Protein AF-A0A3D2SB45-F1 (afdb_monomer_lite)

Secondary structure (DSSP, 8-state):
------EEEEESSS--EE-----------------------EEEEEETTEEEEEEE--HHHHHHH--SSS-EEETT-HHHHHHHHHHHHTT---S-EEEEES-HHHHHHHHHTTEEEEEEEE---B-TT-PBP-EEETTEEE-SEEEPPTT--HHHHHHHHHHHHH---

Sequence (169 aa):
MGECHPDAHVKGASGRNWIAPICISFAENSLATFSSNSMSQMYKIFMNEIPVIIREGNPKDAAERGDKHHPVYFFNEQKAIQNAFERVELGVYLRSLTIIGEDAKEIRKGLFRDYTIIEAAGGVVVNQEKQILMIYRHSMWDLPKGKLDAGEQPKAAAVREVEEETGIG

Foldseek 3Di:
DDDFWAWFWQADPDDDGFGWAGFPQDPPPDDDDDDPDDPWGWTWTDGLNATEIFTEDDQVCQVVPADPQEHEEELVPVVVVVVVNVCVVVVNHHNYYYYYYHHSVVSVCVVCVRIDIWIKAADFDADPVRDTDWDADPNDTHGQMDTADDPHDRVNRHVVSCCVRPVDD

pLDDT: mean 74.62, std 22.34, range [25.09, 96.38]

Structure (mmCIF, N/CA/C/O backbone):
data_AF-A0A3D2SB45-F1
#
_entry.id   AF-A0A3D2SB45-F1
#
loop_
_atom_site.group_PDB
_atom_site.id
_atom_site.type_symbol
_atom_site.label_atom_id
_atom_site.label_alt_id
_atom_site.label_comp_id
_atom_site.label_asym_id
_atom_site.label_entity_id
_atom_site.label_seq_id
_atom_site.pdbx_PDB_ins_code
_atom_site.Cartn_x
_atom_site.Cartn_y
_atom_site.Cartn_z
_atom_site.occupancy
_atom_site.B_iso_or_equiv
_atom_site.auth_seq_id
_atom_site.auth_comp_id
_atom_site.auth_asym_id
_atom_site.auth_atom_id
_atom_site.pdbx_PDB_model_num
ATOM 1 N N . MET A 1 1 ? -10.420 17.221 7.467 1.00 26.42 1 MET A N 1
ATOM 2 C CA . MET A 1 1 ? -10.692 15.782 7.640 1.00 26.42 1 MET A CA 1
ATOM 3 C C . MET A 1 1 ? -10.569 15.173 6.261 1.00 26.42 1 MET A C 1
ATOM 5 O O . MET A 1 1 ? -11.395 15.485 5.420 1.00 26.42 1 MET A O 1
ATOM 9 N N . GLY A 1 2 ? -9.465 14.484 5.983 1.00 30.06 2 GLY A N 1
ATOM 10 C CA . GLY A 1 2 ? -9.328 13.711 4.752 1.00 30.06 2 GLY A CA 1
ATOM 11 C C . GLY A 1 2 ? -9.816 12.304 5.049 1.00 30.06 2 GLY A C 1
ATOM 12 O O . GLY A 1 2 ? -9.323 11.693 5.996 1.00 30.06 2 GLY A O 1
ATOM 13 N N . GLU A 1 3 ? -10.813 11.832 4.311 1.00 27.72 3 GLU A N 1
ATOM 14 C CA . GLU A 1 3 ? -11.165 10.416 4.297 1.00 27.72 3 GLU A CA 1
ATOM 15 C C . GLU A 1 3 ? -9.978 9.673 3.675 1.00 27.72 3 GLU A C 1
ATOM 17 O O . GLU A 1 3 ? -9.617 9.896 2.521 1.00 27.72 3 GLU A O 1
ATOM 22 N N . CYS A 1 4 ? -9.274 8.892 4.492 1.00 35.38 4 CYS A N 1
ATOM 23 C CA . CYS A 1 4 ? -8.173 8.053 4.043 1.00 35.38 4 CYS A CA 1
ATOM 24 C C . CYS A 1 4 ? -8.747 6.658 3.803 1.00 35.38 4 CYS A C 1
ATOM 26 O O . CYS A 1 4 ? -9.142 5.991 4.759 1.00 35.38 4 CYS A O 1
ATOM 28 N N . HIS A 1 5 ? -8.820 6.242 2.540 1.00 33.84 5 HIS A N 1
ATOM 29 C CA . HIS A 1 5 ? -9.210 4.889 2.152 1.00 33.84 5 HIS A CA 1
ATOM 30 C C . HIS A 1 5 ? -7.939 4.060 1.932 1.00 33.84 5 HIS A C 1
ATOM 32 O O . HIS A 1 5 ? -7.195 4.326 0.984 1.00 33.84 5 HIS A O 1
ATOM 38 N N . PRO A 1 6 ? -7.613 3.099 2.813 1.00 42.81 6 PRO A N 1
ATOM 39 C CA . PRO A 1 6 ? -6.546 2.154 2.535 1.00 42.81 6 PRO A CA 1
ATOM 40 C C . PRO A 1 6 ? -7.003 1.145 1.467 1.00 42.81 6 PRO A C 1
ATOM 42 O O . PRO A 1 6 ? -7.796 0.248 1.742 1.00 42.81 6 PRO A O 1
ATOM 45 N N . ASP A 1 7 ? -6.464 1.274 0.253 1.00 40.56 7 ASP A N 1
ATOM 46 C CA . ASP A 1 7 ? -6.618 0.276 -0.814 1.00 40.56 7 ASP A CA 1
ATOM 47 C C . ASP A 1 7 ? -5.764 -0.965 -0.491 1.00 40.56 7 ASP A C 1
ATOM 49 O O . ASP A 1 7 ? -4.534 -0.880 -0.476 1.00 40.56 7 ASP A O 1
ATOM 53 N N . ALA A 1 8 ? -6.375 -2.130 -0.274 1.00 46.41 8 ALA A N 1
ATOM 54 C CA . ALA A 1 8 ? -5.683 -3.422 -0.248 1.00 46.41 8 ALA A CA 1
ATOM 55 C C . ALA A 1 8 ? -5.837 -4.114 -1.617 1.00 46.41 8 ALA A C 1
ATOM 57 O O . ALA A 1 8 ? -6.887 -4.018 -2.234 1.00 46.41 8 ALA A O 1
ATOM 58 N N . HIS A 1 9 ? -4.832 -4.829 -2.132 1.00 45.06 9 HIS A N 1
ATOM 59 C CA . HIS A 1 9 ? -4.922 -5.465 -3.458 1.00 45.06 9 HIS A CA 1
ATOM 60 C C . HIS A 1 9 ? -4.885 -6.998 -3.336 1.00 45.06 9 HIS A C 1
ATOM 62 O O . HIS A 1 9 ? -3.993 -7.576 -2.722 1.00 45.06 9 HIS A O 1
ATOM 68 N N . VAL A 1 10 ? -5.837 -7.718 -3.932 1.00 34.12 10 VAL A N 1
ATOM 69 C CA . VAL A 1 10 ? -5.780 -9.194 -3.988 1.00 34.12 10 VAL A CA 1
ATOM 70 C C . VAL A 1 10 ? -6.064 -9.680 -5.407 1.00 34.12 10 VAL A C 1
ATOM 72 O O . VAL A 1 10 ? -6.717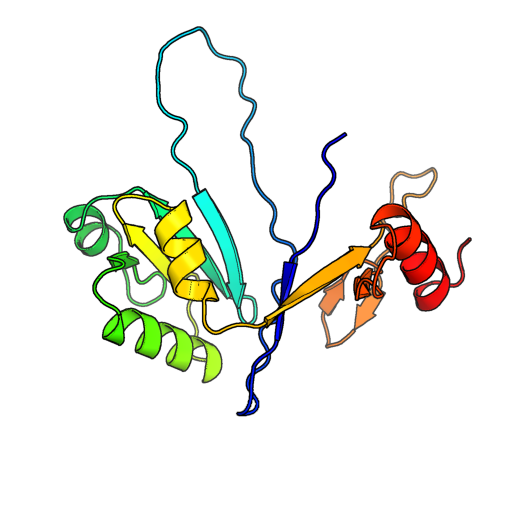 -9.029 -6.214 1.00 34.12 10 VAL A O 1
ATOM 75 N N . LYS A 1 11 ? -5.470 -10.819 -5.742 1.00 46.41 11 LYS A N 1
ATOM 76 C CA . LYS A 1 11 ? -5.291 -11.340 -7.092 1.00 46.41 11 LYS A CA 1
ATOM 77 C C . LYS A 1 11 ? -6.529 -11.989 -7.708 1.00 46.41 11 LYS A C 1
ATOM 79 O O . LYS A 1 11 ? -7.164 -12.841 -7.092 1.00 46.41 11 LYS A O 1
ATOM 84 N N . GLY A 1 12 ? -6.740 -11.725 -8.998 1.00 32.78 12 GLY A N 1
ATOM 85 C CA . GLY A 1 12 ? -7.482 -12.614 -9.891 1.00 32.78 12 GLY A CA 1
ATOM 86 C C . GLY A 1 12 ? -6.644 -13.845 -10.274 1.00 32.78 12 GLY A C 1
ATOM 87 O O . GLY A 1 12 ? -5.551 -13.717 -10.818 1.00 32.78 12 GLY A O 1
ATOM 88 N N . ALA A 1 13 ? -7.133 -15.043 -9.935 1.00 30.58 13 ALA A N 1
ATOM 89 C CA . ALA A 1 13 ? -6.722 -16.358 -10.452 1.00 30.58 13 ALA A CA 1
ATOM 90 C C . ALA A 1 13 ? -5.205 -16.608 -10.683 1.00 30.58 13 ALA A C 1
ATOM 92 O O . ALA A 1 13 ? -4.766 -16.742 -11.820 1.00 30.58 13 ALA A O 1
ATOM 93 N N . SER A 1 14 ? -4.392 -16.710 -9.614 1.00 33.34 14 SER A N 1
ATOM 94 C CA . SER A 1 14 ? -3.180 -17.586 -9.560 1.00 33.34 14 SER A CA 1
ATOM 95 C C . SER A 1 14 ? -2.375 -17.531 -8.229 1.00 33.34 14 SER A C 1
ATOM 97 O O . SER A 1 14 ? -1.162 -17.717 -8.238 1.00 33.34 14 SER A O 1
ATOM 99 N N . GLY A 1 15 ? -2.970 -17.201 -7.074 1.00 30.17 15 GLY A N 1
ATOM 100 C CA . GLY A 1 15 ? -2.312 -17.318 -5.747 1.00 30.17 15 GLY A CA 1
ATOM 101 C C . GLY A 1 15 ? -1.105 -16.409 -5.395 1.00 30.17 15 GLY A C 1
ATOM 102 O O . GLY A 1 15 ? -0.090 -16.916 -4.945 1.00 30.17 15 GLY A O 1
ATOM 103 N N . ARG A 1 16 ? -1.181 -15.080 -5.557 1.00 43.22 16 ARG A N 1
ATOM 104 C CA . ARG A 1 16 ? -0.219 -14.076 -5.029 1.00 43.22 16 ARG A CA 1
ATOM 105 C C . ARG A 1 16 ? -1.035 -13.026 -4.263 1.00 43.22 16 ARG A C 1
ATOM 107 O O . ARG A 1 16 ? -2.036 -12.564 -4.800 1.00 43.22 16 ARG A O 1
ATOM 114 N N . ASN A 1 17 ? -0.660 -12.676 -3.036 1.00 36.41 17 ASN A N 1
ATOM 115 C CA . ASN A 1 17 ? -1.416 -11.745 -2.185 1.00 36.41 17 ASN A CA 1
ATOM 116 C C . ASN A 1 17 ? -0.632 -10.439 -2.016 1.00 36.41 17 ASN A C 1
ATOM 118 O O . ASN A 1 17 ? 0.528 -10.485 -1.626 1.00 36.41 17 ASN A O 1
ATOM 122 N N . TRP A 1 18 ? -1.264 -9.294 -2.294 1.00 44.88 18 TRP A N 1
ATOM 123 C CA . TRP A 1 18 ? -0.637 -7.970 -2.257 1.00 44.88 18 TRP A CA 1
ATOM 124 C C . TRP A 1 18 ? -1.254 -7.124 -1.14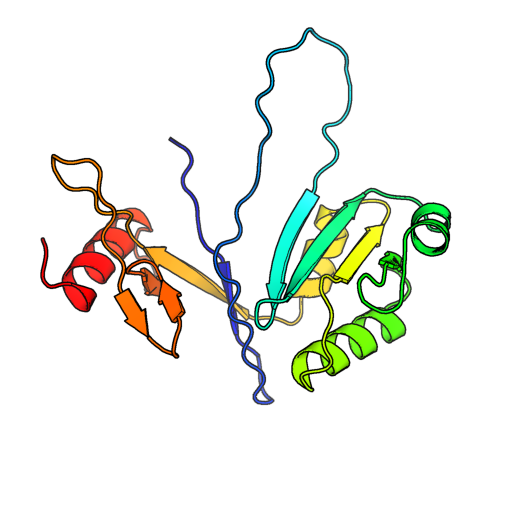4 1.00 44.88 18 TRP A C 1
ATOM 126 O O . TRP A 1 18 ? -2.135 -6.295 -1.354 1.00 44.88 18 TRP A O 1
ATOM 136 N N . ILE A 1 19 ? -0.792 -7.320 0.087 1.00 41.81 19 ILE A N 1
ATOM 137 C CA . ILE A 1 19 ? -1.206 -6.430 1.170 1.00 41.81 19 ILE A CA 1
ATOM 138 C C . ILE A 1 19 ? -0.447 -5.120 0.971 1.00 41.81 19 ILE A C 1
ATOM 140 O O . ILE A 1 19 ? 0.764 -5.080 1.159 1.00 41.81 19 ILE A O 1
ATOM 144 N N . ALA A 1 20 ? -1.155 -4.065 0.574 1.00 39.06 20 ALA A N 1
ATOM 145 C CA . ALA A 1 20 ? -0.658 -2.708 0.704 1.00 39.06 20 ALA A CA 1
ATOM 146 C C . ALA A 1 20 ? -0.985 -2.246 2.134 1.00 39.06 20 ALA A C 1
ATOM 148 O O . ALA A 1 20 ? -2.147 -1.948 2.424 1.00 39.06 20 ALA A O 1
ATOM 149 N N . PRO A 1 21 ? -0.020 -2.219 3.071 1.00 35.72 21 PRO A N 1
ATOM 150 C CA . PRO A 1 21 ? -0.187 -1.447 4.286 1.00 35.72 21 PRO A CA 1
ATOM 151 C C . PRO A 1 21 ? -0.317 0.020 3.873 1.00 35.72 21 PRO A C 1
ATOM 153 O O . PRO A 1 21 ? 0.652 0.639 3.454 1.00 35.72 21 PRO A O 1
ATOM 156 N N . ILE A 1 22 ? -1.548 0.528 3.945 1.00 37.06 22 ILE A N 1
ATOM 157 C CA . ILE A 1 22 ? -1.912 1.947 3.997 1.00 37.06 22 ILE A CA 1
ATOM 158 C C . ILE A 1 22 ? -1.274 2.781 2.870 1.00 37.06 22 ILE A C 1
ATOM 160 O O . ILE A 1 22 ? -0.132 3.233 2.954 1.00 37.06 22 ILE A O 1
ATOM 164 N N . CYS A 1 23 ? -2.055 3.088 1.834 1.00 31.94 23 CYS A N 1
ATOM 165 C CA . CYS A 1 23 ? -1.693 4.135 0.883 1.00 31.94 23 CYS A CA 1
ATOM 166 C C . CYS A 1 23 ? -1.743 5.501 1.599 1.00 31.94 23 CYS A C 1
ATOM 168 O O . CYS A 1 23 ? -2.767 6.176 1.602 1.00 31.94 23 CYS A O 1
ATOM 170 N N . ILE A 1 24 ? -0.647 5.914 2.247 1.00 31.31 24 ILE A N 1
ATOM 171 C CA . ILE A 1 24 ? -0.517 7.276 2.777 1.00 31.31 24 ILE A CA 1
ATOM 172 C C . ILE A 1 24 ? -0.246 8.192 1.582 1.00 31.31 24 ILE A C 1
ATOM 174 O O . ILE A 1 24 ? 0.893 8.333 1.135 1.00 31.31 24 ILE A O 1
ATOM 178 N N . SER A 1 25 ? -1.291 8.821 1.044 1.00 29.47 25 SER A N 1
ATOM 179 C CA . SER A 1 25 ? -1.109 9.968 0.160 1.00 29.47 25 SER A CA 1
ATOM 180 C C . SER A 1 25 ? -0.565 11.132 0.993 1.00 29.47 25 SER A C 1
ATOM 182 O O . SER A 1 25 ? -1.312 11.774 1.733 1.00 29.47 25 SER A O 1
ATOM 184 N N . PHE A 1 26 ? 0.734 11.411 0.899 1.00 25.09 26 PHE A N 1
ATOM 185 C CA . PHE A 1 26 ? 1.284 12.664 1.407 1.00 25.09 26 PHE A CA 1
ATOM 186 C C . PHE A 1 26 ? 0.887 13.785 0.441 1.00 25.09 26 PHE A C 1
ATOM 188 O O . PHE A 1 26 ? 1.494 13.956 -0.611 1.00 25.09 26 PHE A O 1
ATOM 195 N N . ALA A 1 27 ? -0.151 14.543 0.791 1.00 25.92 27 ALA A N 1
ATOM 196 C CA . ALA A 1 27 ? -0.310 15.899 0.285 1.00 25.92 27 ALA A CA 1
ATOM 197 C C . ALA A 1 27 ? 0.524 16.805 1.199 1.00 25.92 27 ALA A C 1
ATOM 199 O O . ALA A 1 27 ? 0.114 17.113 2.320 1.00 25.92 27 ALA A O 1
ATOM 200 N N . GLU A 1 28 ? 1.733 17.166 0.772 1.00 28.88 28 GLU A N 1
ATOM 201 C CA . GLU A 1 28 ? 2.549 18.148 1.485 1.00 28.88 28 GLU A CA 1
ATOM 202 C C . GLU A 1 28 ? 1.869 19.524 1.404 1.00 28.88 28 GLU A C 1
ATOM 204 O O . GLU A 1 28 ? 2.072 20.283 0.461 1.00 28.88 28 GLU A O 1
ATOM 209 N N . ASN A 1 29 ? 1.059 19.880 2.403 1.00 31.95 29 ASN A N 1
ATOM 210 C CA . ASN A 1 29 ? 0.672 21.273 2.610 1.00 31.95 29 ASN A CA 1
ATOM 211 C C . ASN A 1 29 ? 1.838 22.001 3.290 1.00 31.95 29 ASN A C 1
ATOM 213 O O . ASN A 1 29 ? 1.864 22.140 4.513 1.00 31.95 29 ASN A O 1
ATOM 217 N N . SER A 1 30 ? 2.802 22.478 2.499 1.00 30.39 30 SER A N 1
ATOM 218 C CA . SER A 1 30 ? 3.685 23.558 2.941 1.00 30.39 30 SER A CA 1
ATOM 219 C C . SER A 1 30 ? 3.151 24.889 2.410 1.00 30.39 30 SER A C 1
ATOM 221 O O . SER A 1 30 ? 2.892 25.064 1.220 1.00 30.39 30 SER A O 1
ATOM 223 N N . LEU A 1 31 ? 2.903 25.821 3.329 1.00 34.97 31 LEU A N 1
ATOM 224 C CA . LEU A 1 31 ? 2.552 27.203 3.025 1.00 34.97 31 LEU A CA 1
ATOM 225 C C . LEU A 1 31 ? 3.726 27.868 2.294 1.00 34.97 31 LEU A C 1
ATOM 227 O O . LEU A 1 31 ? 4.710 28.232 2.932 1.00 34.97 31 LEU A O 1
ATOM 231 N N . ALA A 1 32 ? 3.613 28.070 0.983 1.00 25.50 32 ALA A N 1
ATOM 232 C CA . ALA A 1 32 ? 4.451 29.011 0.247 1.00 25.50 32 ALA A CA 1
ATOM 233 C C . ALA A 1 32 ? 3.732 29.491 -1.024 1.00 25.50 32 ALA A C 1
ATOM 235 O O . ALA A 1 32 ? 3.442 28.712 -1.922 1.00 25.50 32 ALA A O 1
ATOM 236 N N . THR A 1 33 ? 3.413 30.787 -1.030 1.00 30.05 33 THR A N 1
ATOM 237 C CA . THR A 1 33 ? 3.284 31.711 -2.174 1.00 30.05 33 THR A CA 1
ATOM 238 C C . THR A 1 33 ? 3.017 31.135 -3.571 1.00 30.05 33 THR A C 1
ATOM 240 O O . THR A 1 33 ? 3.849 30.432 -4.136 1.00 30.05 33 THR A O 1
ATOM 243 N N . PHE A 1 34 ? 1.905 31.590 -4.165 1.00 41.34 34 PHE A N 1
ATOM 244 C CA . PHE A 1 34 ? 1.555 31.510 -5.588 1.00 41.34 34 PHE A CA 1
ATOM 245 C C . PHE A 1 34 ? 2.779 31.451 -6.524 1.00 41.34 34 PHE A C 1
ATOM 247 O O . PHE A 1 34 ? 3.449 32.450 -6.778 1.00 41.34 34 PHE A O 1
ATOM 254 N N . SER A 1 35 ? 3.013 30.269 -7.081 1.00 34.00 35 SER A N 1
ATOM 255 C CA . SER A 1 35 ? 3.649 30.050 -8.374 1.00 34.00 35 SER A CA 1
ATOM 256 C C . SER A 1 35 ? 2.986 28.808 -8.954 1.00 34.00 35 SER A C 1
ATOM 258 O O . SER A 1 35 ? 2.761 27.835 -8.233 1.00 34.00 35 SER A O 1
ATOM 260 N N . SER A 1 36 ? 2.608 28.849 -10.226 1.00 40.31 36 SER A N 1
ATOM 261 C CA . SER A 1 36 ? 2.022 27.726 -10.953 1.00 40.31 36 SER A CA 1
ATOM 262 C C . SER A 1 36 ? 3.060 26.612 -11.150 1.00 40.31 36 SER A C 1
ATOM 264 O O . SER A 1 36 ? 3.557 26.412 -12.254 1.00 40.31 36 SER A O 1
ATOM 266 N N . ASN A 1 37 ? 3.411 25.900 -10.084 1.00 40.91 37 ASN A N 1
ATOM 267 C CA . ASN A 1 37 ? 4.095 24.619 -10.163 1.00 40.91 37 ASN A CA 1
ATOM 268 C C . ASN A 1 37 ? 3.025 23.536 -10.079 1.00 40.91 37 ASN A C 1
ATOM 270 O O . ASN A 1 37 ? 2.338 23.409 -9.066 1.00 40.91 37 ASN A O 1
ATOM 274 N N . SER A 1 38 ? 2.873 22.769 -11.158 1.00 48.06 38 SER A N 1
ATOM 275 C CA . SER A 1 38 ? 2.175 21.487 -11.111 1.00 48.06 38 SER A CA 1
ATOM 276 C C . SER A 1 38 ? 2.759 20.688 -9.946 1.00 48.06 38 SER A C 1
ATOM 278 O O . SER A 1 38 ? 3.958 20.414 -9.940 1.00 48.06 38 SER A O 1
ATOM 280 N N . MET A 1 39 ? 1.954 20.389 -8.924 1.00 46.81 39 MET A N 1
ATOM 281 C CA . MET A 1 39 ? 2.391 19.523 -7.832 1.00 46.81 39 MET A CA 1
ATOM 282 C C . MET A 1 39 ? 2.691 18.153 -8.438 1.00 46.81 39 MET A C 1
ATOM 284 O O . MET A 1 39 ? 1.767 17.473 -8.886 1.00 46.81 39 MET A O 1
ATOM 288 N N . SER A 1 40 ? 3.968 17.775 -8.482 1.00 60.62 40 SER A N 1
ATOM 289 C CA . SER A 1 40 ? 4.382 16.457 -8.950 1.00 60.62 40 SER A CA 1
ATOM 290 C C . SER A 1 40 ? 3.729 15.400 -8.067 1.00 60.62 40 SER A C 1
ATOM 292 O O . SER A 1 40 ? 3.881 15.399 -6.843 1.00 60.62 40 SER A O 1
ATOM 294 N N . GLN A 1 41 ? 2.942 14.515 -8.674 1.00 69.38 41 GLN A N 1
ATOM 295 C CA . GLN A 1 41 ? 2.260 13.479 -7.911 1.00 69.38 41 GLN A CA 1
ATOM 296 C C . GLN A 1 41 ? 3.217 12.324 -7.610 1.00 69.38 41 GLN A C 1
ATOM 298 O O . GLN A 1 41 ? 3.927 11.826 -8.487 1.00 69.38 41 GLN A O 1
ATOM 303 N N . MET A 1 42 ? 3.229 11.889 -6.349 1.00 83.25 42 MET A N 1
ATOM 304 C CA . MET A 1 42 ? 4.018 10.754 -5.879 1.00 83.25 42 MET A CA 1
ATOM 305 C C . MET A 1 42 ? 3.120 9.787 -5.108 1.00 83.25 42 MET A C 1
ATOM 307 O O . MET A 1 42 ? 2.480 10.169 -4.129 1.00 83.25 42 MET A O 1
ATOM 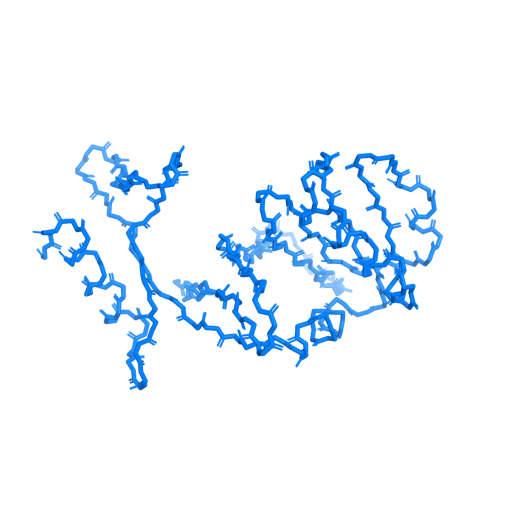311 N N . TYR A 1 43 ? 3.110 8.523 -5.525 1.00 86.56 43 TYR A N 1
ATOM 312 C CA . TYR A 1 43 ? 2.466 7.438 -4.792 1.00 86.56 43 TYR A CA 1
ATOM 313 C C . TYR A 1 43 ? 3.522 6.580 -4.108 1.00 86.56 43 TYR A C 1
ATOM 315 O O . TYR A 1 43 ? 4.547 6.241 -4.698 1.00 86.56 43 TYR A O 1
ATOM 323 N N . LYS A 1 44 ? 3.248 6.189 -2.867 1.00 87.56 44 LYS A N 1
ATOM 324 C CA . LYS A 1 44 ? 4.041 5.207 -2.139 1.00 87.56 44 LYS A CA 1
ATOM 325 C C . LYS A 1 44 ? 3.120 4.076 -1.721 1.00 87.56 44 LYS A C 1
ATOM 327 O O . LYS A 1 44 ? 2.202 4.280 -0.934 1.00 87.56 44 LYS A O 1
ATOM 332 N N . ILE A 1 45 ? 3.378 2.903 -2.272 1.00 85.81 45 ILE A N 1
ATOM 333 C CA . ILE A 1 45 ? 2.707 1.656 -1.915 1.00 85.81 45 ILE A CA 1
ATOM 334 C C . ILE A 1 45 ? 3.748 0.721 -1.305 1.00 85.81 45 ILE A C 1
ATOM 336 O O . ILE A 1 45 ? 4.950 0.970 -1.403 1.00 85.81 45 ILE A O 1
ATOM 340 N N . PHE A 1 46 ? 3.305 -0.364 -0.694 1.00 83.44 46 PHE A N 1
ATOM 341 C CA . PHE A 1 46 ? 4.195 -1.344 -0.088 1.00 83.44 46 PHE A CA 1
ATOM 342 C C . PHE A 1 46 ? 3.844 -2.737 -0.594 1.00 83.44 46 PHE A C 1
ATOM 344 O O . PHE A 1 46 ? 2.673 -3.062 -0.780 1.00 83.44 46 PHE A O 1
ATOM 351 N N . MET A 1 47 ? 4.874 -3.544 -0.817 1.00 80.06 47 MET A N 1
ATOM 352 C CA . MET A 1 47 ? 4.768 -4.947 -1.188 1.00 80.06 47 MET A CA 1
ATOM 353 C C . MET A 1 47 ? 5.746 -5.732 -0.327 1.00 80.06 47 MET A C 1
ATOM 355 O O . MET A 1 47 ? 6.949 -5.510 -0.431 1.00 80.06 47 MET A O 1
ATOM 359 N N . ASN A 1 48 ? 5.246 -6.633 0.520 1.00 77.06 48 ASN A N 1
ATOM 360 C CA . ASN A 1 48 ? 6.073 -7.401 1.460 1.00 77.06 48 ASN A CA 1
ATOM 361 C C . ASN A 1 48 ? 7.030 -6.497 2.264 1.00 77.06 48 ASN A C 1
ATOM 363 O O . ASN A 1 48 ? 8.231 -6.750 2.305 1.00 77.06 48 ASN A O 1
ATOM 367 N N . GLU A 1 49 ? 6.515 -5.403 2.837 1.00 78.75 49 GLU A N 1
ATOM 368 C CA . GLU A 1 49 ? 7.289 -4.362 3.544 1.00 78.75 49 GLU A CA 1
ATOM 369 C C . GLU A 1 49 ? 8.257 -3.535 2.677 1.00 78.75 49 GLU A C 1
ATOM 371 O O . GLU A 1 49 ? 8.876 -2.585 3.159 1.00 78.75 49 GLU A O 1
ATOM 376 N N . ILE A 1 50 ? 8.362 -3.828 1.380 1.00 85.06 50 ILE A N 1
ATOM 377 C CA . ILE A 1 50 ? 9.220 -3.093 0.453 1.00 85.06 50 ILE A CA 1
ATOM 378 C C . ILE A 1 50 ? 8.421 -1.936 -0.155 1.00 85.06 50 ILE A C 1
ATOM 380 O O . ILE A 1 50 ? 7.423 -2.169 -0.844 1.00 85.06 50 ILE A O 1
ATOM 384 N N . PRO A 1 51 ? 8.838 -0.675 0.057 1.00 88.38 51 PRO A N 1
ATOM 385 C CA . PRO A 1 51 ? 8.171 0.465 -0.544 1.00 88.38 51 PRO A CA 1
ATOM 386 C C . PRO A 1 51 ? 8.391 0.475 -2.059 1.00 88.38 51 PRO A C 1
ATOM 388 O O . PRO A 1 51 ? 9.529 0.516 -2.536 1.00 88.38 51 PRO A O 1
ATOM 391 N N . VAL A 1 52 ? 7.293 0.503 -2.808 1.00 89.25 52 VAL A N 1
ATOM 392 C CA . VAL A 1 52 ? 7.271 0.806 -4.237 1.00 89.25 52 VAL A CA 1
ATOM 393 C C . VAL A 1 52 ? 6.831 2.260 -4.404 1.00 89.25 52 VAL A C 1
ATOM 395 O O . VAL A 1 52 ? 5.744 2.660 -3.987 1.00 89.25 52 VAL A O 1
ATOM 398 N N . ILE A 1 53 ? 7.712 3.070 -4.974 1.00 91.19 53 ILE A N 1
ATOM 399 C CA . ILE A 1 53 ? 7.538 4.507 -5.156 1.00 91.19 53 ILE A CA 1
ATOM 400 C C . ILE A 1 53 ? 7.215 4.752 -6.623 1.00 91.19 53 ILE A C 1
ATOM 402 O O . ILE A 1 53 ? 7.971 4.349 -7.501 1.00 91.19 53 ILE A O 1
ATOM 406 N N . ILE A 1 54 ? 6.114 5.437 -6.887 1.00 90.81 54 ILE A N 1
ATOM 407 C CA . ILE A 1 54 ? 5.700 5.857 -8.222 1.00 90.81 54 ILE A CA 1
ATOM 408 C C . ILE A 1 54 ? 5.766 7.374 -8.253 1.00 90.81 54 ILE A C 1
ATOM 410 O O . ILE A 1 54 ? 5.174 8.031 -7.397 1.00 90.81 54 ILE A O 1
ATOM 414 N N . ARG A 1 55 ? 6.480 7.941 -9.220 1.00 90.12 55 ARG A N 1
ATOM 415 C CA . ARG A 1 55 ? 6.593 9.396 -9.365 1.00 90.12 55 ARG A CA 1
ATOM 416 C C . ARG A 1 55 ? 6.815 9.797 -10.811 1.00 90.12 55 ARG A C 1
ATOM 418 O O . ARG A 1 55 ? 7.288 9.003 -11.620 1.00 90.12 55 ARG A O 1
ATOM 425 N N . GLU A 1 56 ? 6.558 11.059 -11.101 1.00 90.75 56 GLU A N 1
ATOM 426 C CA . GLU A 1 56 ? 6.936 11.652 -12.378 1.00 90.75 56 GLU A CA 1
ATOM 427 C C . GLU A 1 56 ? 8.471 11.752 -12.507 1.00 90.75 56 GLU A C 1
ATOM 429 O O . GLU A 1 56 ? 9.202 11.962 -11.523 1.00 90.75 56 GLU A O 1
ATOM 434 N N . GLY A 1 57 ? 8.986 11.553 -13.719 1.00 87.31 57 GLY A N 1
ATOM 435 C CA . GLY A 1 57 ? 10.416 11.639 -14.014 1.00 87.31 57 GLY A CA 1
ATOM 436 C C . GLY A 1 57 ? 10.766 11.223 -15.439 1.00 87.31 57 GLY A C 1
ATOM 437 O O . GLY A 1 57 ? 9.978 10.581 -16.127 1.00 87.31 57 GLY A O 1
ATOM 438 N N . ASN A 1 58 ? 11.978 11.567 -15.873 1.00 83.00 58 ASN A N 1
ATOM 439 C CA . ASN A 1 58 ? 12.471 11.253 -17.213 1.00 83.00 58 ASN A CA 1
ATOM 440 C C . ASN A 1 58 ? 13.301 9.960 -17.212 1.00 83.00 58 ASN A C 1
ATOM 442 O O . ASN A 1 58 ? 13.931 9.654 -16.203 1.00 83.00 58 ASN A O 1
ATOM 446 N N . PRO A 1 59 ? 13.442 9.246 -18.346 1.00 77.94 59 PRO A N 1
ATOM 447 C CA . PRO A 1 59 ? 14.250 8.021 -18.411 1.00 77.94 59 PRO A CA 1
ATOM 448 C C . PRO A 1 59 ? 15.695 8.190 -17.912 1.00 77.94 59 PRO A C 1
ATOM 450 O O . PRO A 1 59 ? 16.262 7.281 -17.311 1.00 77.94 59 PRO A O 1
ATOM 453 N N . LYS A 1 60 ? 16.286 9.380 -18.100 1.00 76.31 60 LYS A N 1
ATOM 454 C CA . LYS A 1 60 ? 17.631 9.706 -17.597 1.00 76.31 60 LYS A CA 1
ATOM 455 C C . LYS A 1 60 ? 17.715 9.669 -16.064 1.00 76.31 60 LYS A C 1
ATOM 457 O O . LY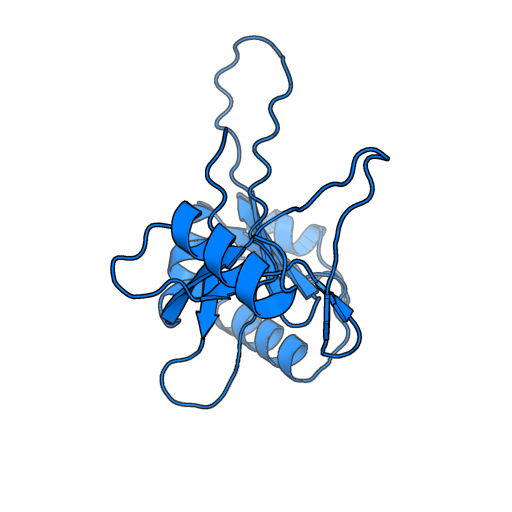S A 1 60 ? 18.723 9.228 -15.525 1.00 76.31 60 LYS A O 1
ATOM 462 N N . ASP A 1 61 ? 16.634 10.031 -15.368 1.00 71.00 61 ASP A N 1
ATOM 463 C CA . ASP A 1 61 ? 16.566 9.984 -13.904 1.00 71.00 61 ASP A CA 1
ATOM 464 C C . ASP A 1 61 ? 16.608 8.550 -13.352 1.00 71.00 61 ASP A C 1
ATOM 466 O O . ASP A 1 61 ? 16.989 8.366 -12.196 1.00 71.00 61 ASP A O 1
ATOM 470 N N . ALA A 1 62 ? 16.200 7.540 -14.135 1.00 68.94 62 ALA A N 1
ATOM 471 C CA . ALA A 1 62 ? 16.237 6.142 -13.700 1.00 68.94 62 ALA A CA 1
ATOM 472 C C . ALA A 1 62 ? 17.670 5.609 -13.636 1.00 68.94 62 ALA A C 1
ATOM 474 O O . ALA A 1 62 ? 18.069 5.016 -12.634 1.00 68.94 62 ALA A O 1
ATOM 475 N N . ALA A 1 63 ? 18.458 5.876 -14.679 1.00 65.81 63 ALA A N 1
ATOM 476 C CA . ALA A 1 63 ? 19.829 5.389 -14.784 1.00 65.81 63 ALA A CA 1
ATOM 477 C C . ALA A 1 63 ? 20.776 6.040 -13.760 1.00 65.81 63 ALA A C 1
ATOM 479 O O . ALA A 1 63 ? 21.698 5.388 -13.280 1.00 65.81 63 ALA A O 1
ATOM 480 N N . GLU A 1 64 ? 20.547 7.309 -13.408 1.00 67.12 64 GLU A N 1
ATOM 481 C CA . GLU A 1 64 ? 21.435 8.067 -12.514 1.00 67.12 64 GLU A CA 1
ATOM 482 C C . GLU A 1 64 ? 21.161 7.837 -11.019 1.00 67.12 64 GLU A C 1
ATOM 484 O O . GLU A 1 64 ? 22.036 8.089 -10.192 1.00 67.12 64 GLU A O 1
ATOM 489 N N . ARG A 1 65 ? 19.957 7.377 -10.649 1.00 71.25 65 ARG A N 1
ATOM 490 C CA . ARG A 1 65 ? 19.515 7.301 -9.241 1.00 71.25 65 ARG A CA 1
ATOM 491 C C . ARG A 1 65 ? 19.362 5.880 -8.695 1.00 71.25 65 ARG A C 1
ATOM 493 O O . ARG A 1 65 ? 19.124 5.732 -7.499 1.00 71.25 65 ARG A O 1
ATOM 500 N N . GLY A 1 66 ? 19.442 4.857 -9.544 1.00 79.88 66 GLY A N 1
ATOM 501 C CA . GLY A 1 66 ? 19.222 3.467 -9.148 1.00 79.88 66 GLY A CA 1
ATOM 502 C C . GLY A 1 66 ? 20.471 2.747 -8.643 1.00 79.88 66 GLY A C 1
ATOM 503 O O . GLY A 1 66 ? 21.564 2.922 -9.175 1.00 79.88 66 GLY A O 1
ATOM 504 N N . ASP A 1 67 ? 20.287 1.865 -7.659 1.00 85.44 67 ASP A N 1
ATOM 505 C CA . ASP A 1 67 ? 21.302 0.891 -7.243 1.00 85.44 67 ASP A CA 1
ATOM 506 C C . ASP A 1 67 ? 20.708 -0.517 -7.037 1.00 85.44 67 ASP A C 1
ATOM 508 O O . ASP A 1 67 ? 19.518 -0.756 -7.248 1.00 85.44 67 ASP A O 1
ATOM 512 N N . LYS A 1 68 ? 21.543 -1.485 -6.634 1.00 84.25 68 LYS A N 1
ATOM 513 C CA . LYS A 1 68 ? 21.136 -2.892 -6.452 1.00 84.25 68 LYS A CA 1
ATOM 514 C C . LYS A 1 68 ? 20.013 -3.120 -5.424 1.00 84.25 68 LYS A C 1
ATOM 516 O O . LYS A 1 68 ? 19.292 -4.109 -5.553 1.00 84.25 68 LYS A O 1
ATOM 521 N N . HIS A 1 69 ? 19.892 -2.258 -4.415 1.00 88.06 69 HIS A N 1
ATOM 522 C CA . HIS A 1 69 ? 18.888 -2.307 -3.346 1.00 88.06 69 HIS A CA 1
ATOM 523 C C . HIS A 1 69 ? 17.781 -1.256 -3.517 1.00 88.06 69 HIS A C 1
ATOM 525 O O . HIS A 1 69 ? 16.721 -1.408 -2.909 1.00 88.06 69 HIS A O 1
ATOM 531 N N . HIS A 1 70 ? 18.025 -0.223 -4.326 1.00 89.94 70 HIS A N 1
ATOM 532 C CA . HIS A 1 70 ? 17.076 0.826 -4.700 1.00 89.94 70 HIS A CA 1
ATOM 533 C C . HIS A 1 70 ? 16.945 0.933 -6.230 1.00 89.94 70 HIS A C 1
ATOM 535 O O . HIS A 1 70 ? 17.280 1.971 -6.805 1.00 89.94 70 HIS A O 1
ATOM 541 N N . PRO A 1 71 ? 16.509 -0.126 -6.935 1.00 91.12 71 PRO A N 1
ATOM 542 C CA . PRO A 1 71 ? 16.362 -0.062 -8.380 1.00 91.12 71 PRO A CA 1
ATOM 543 C C . PRO A 1 71 ? 15.317 0.982 -8.789 1.00 91.12 71 PRO A C 1
ATOM 545 O O . PRO A 1 71 ? 14.273 1.137 -8.144 1.00 91.12 71 PRO A O 1
ATOM 548 N N . VAL A 1 72 ? 15.605 1.675 -9.888 1.00 91.94 72 VAL A N 1
ATOM 549 C CA . VAL A 1 72 ? 14.702 2.634 -10.523 1.00 91.94 72 VAL A CA 1
ATOM 550 C C . VAL A 1 72 ? 14.455 2.167 -11.952 1.00 91.94 72 VAL A C 1
ATOM 552 O O . VAL A 1 72 ? 15.410 1.919 -12.683 1.00 91.94 72 VAL A O 1
ATOM 555 N N . TYR A 1 73 ? 13.188 2.051 -12.338 1.00 91.50 73 TYR A N 1
ATOM 556 C CA . TYR A 1 73 ? 12.774 1.655 -13.683 1.00 91.50 73 TYR A CA 1
ATOM 557 C C . TYR A 1 73 ? 11.887 2.726 -14.297 1.00 91.50 73 TYR A C 1
ATOM 559 O O . TYR A 1 73 ? 11.082 3.348 -13.599 1.00 91.50 73 TYR A O 1
ATOM 567 N N . PHE A 1 74 ? 11.997 2.922 -15.604 1.00 91.44 74 PHE A N 1
ATOM 568 C CA . PHE A 1 74 ? 11.030 3.709 -16.347 1.00 91.44 74 PHE A CA 1
ATOM 569 C C . PHE A 1 74 ? 9.804 2.850 -16.694 1.00 91.44 74 PHE A C 1
ATOM 571 O O . PHE A 1 74 ? 9.917 1.654 -16.952 1.00 91.44 74 PHE A O 1
ATOM 578 N N . PHE A 1 75 ? 8.608 3.438 -16.696 1.00 89.62 75 PHE A N 1
ATOM 579 C CA . PHE A 1 75 ? 7.344 2.698 -16.781 1.00 89.62 75 PHE A CA 1
ATOM 580 C C . PHE A 1 75 ? 7.187 1.862 -18.062 1.00 89.62 75 PHE A C 1
ATOM 582 O O . PHE A 1 75 ? 6.530 0.826 -18.048 1.00 89.62 75 PHE A O 1
ATOM 589 N N . ASN A 1 76 ? 7.830 2.260 -19.164 1.00 87.12 76 ASN A N 1
ATOM 590 C CA . ASN A 1 76 ? 7.818 1.472 -20.401 1.00 87.12 76 ASN A CA 1
ATOM 591 C C . ASN A 1 76 ? 8.657 0.176 -20.316 1.00 87.12 76 ASN A C 1
ATOM 593 O O . ASN A 1 76 ? 8.520 -0.701 -21.171 1.00 87.12 76 ASN A O 1
ATOM 597 N N . GLU A 1 77 ? 9.478 0.005 -19.277 1.00 85.75 77 GLU A N 1
ATOM 598 C CA . GLU A 1 77 ? 10.315 -1.173 -19.041 1.00 85.75 77 GLU A CA 1
ATOM 599 C C . GLU A 1 77 ? 9.518 -2.302 -18.366 1.00 85.75 77 GLU A C 1
ATOM 601 O O . GLU A 1 77 ? 9.935 -2.880 -17.359 1.00 85.75 77 GLU A O 1
ATOM 606 N N . GLN A 1 78 ? 8.357 -2.654 -18.930 1.00 84.31 78 GLN A N 1
ATOM 607 C CA . GLN A 1 78 ? 7.381 -3.554 -18.303 1.00 84.31 78 GLN A CA 1
ATOM 608 C C . GLN A 1 78 ? 7.994 -4.888 -17.846 1.00 84.31 78 GLN A C 1
ATOM 610 O O . GLN A 1 78 ? 7.684 -5.384 -16.765 1.00 84.31 78 GLN A O 1
ATOM 615 N N . LYS A 1 79 ? 8.912 -5.458 -18.640 1.00 85.94 79 LYS A N 1
ATOM 616 C CA . LYS A 1 79 ? 9.614 -6.705 -18.297 1.00 85.94 79 LYS A CA 1
ATOM 617 C C . LYS A 1 79 ? 10.546 -6.541 -17.090 1.00 85.94 79 LYS A C 1
ATOM 619 O O . LYS A 1 79 ? 10.639 -7.448 -16.270 1.00 85.94 79 LYS A O 1
ATOM 624 N N . ALA A 1 80 ? 11.231 -5.405 -16.970 1.00 85.81 80 ALA A N 1
ATOM 625 C CA . ALA A 1 80 ? 12.131 -5.135 -15.852 1.00 85.81 80 ALA A CA 1
ATOM 626 C C . ALA A 1 80 ? 11.349 -4.911 -14.549 1.00 85.81 80 ALA A C 1
ATOM 628 O O . ALA A 1 80 ? 11.732 -5.447 -13.511 1.00 85.81 80 ALA A O 1
ATOM 629 N N . ILE A 1 81 ? 10.214 -4.210 -14.632 1.00 86.12 81 ILE A N 1
ATOM 630 C CA . ILE A 1 81 ? 9.291 -4.004 -13.508 1.00 86.12 81 ILE A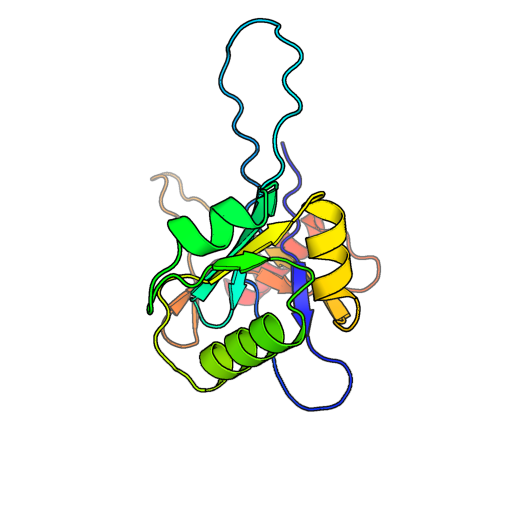 CA 1
ATOM 631 C C . ILE A 1 81 ? 8.707 -5.339 -13.030 1.00 86.12 81 ILE A C 1
ATOM 633 O O . ILE A 1 81 ? 8.744 -5.623 -11.836 1.00 86.12 81 ILE A O 1
ATOM 637 N N . GLN A 1 82 ? 8.238 -6.191 -13.948 1.00 85.88 82 GLN A N 1
ATOM 638 C CA . GLN A 1 82 ? 7.739 -7.533 -13.615 1.00 85.88 82 GLN A CA 1
ATOM 639 C C . GLN A 1 82 ? 8.814 -8.376 -12.916 1.00 85.88 82 GLN A C 1
ATOM 641 O O . GLN A 1 82 ? 8.569 -8.907 -11.838 1.00 85.88 82 GLN A O 1
ATOM 646 N N . ASN A 1 83 ? 10.038 -8.405 -13.453 1.00 85.62 83 ASN A N 1
ATOM 647 C CA . ASN A 1 83 ? 11.157 -9.096 -12.807 1.00 85.62 83 ASN A CA 1
ATOM 648 C C . ASN A 1 83 ? 11.476 -8.517 -11.416 1.00 85.62 83 ASN A C 1
ATOM 650 O O . ASN A 1 83 ? 11.874 -9.249 -10.512 1.00 85.62 83 ASN A O 1
ATOM 654 N N . ALA A 1 84 ? 11.345 -7.201 -11.225 1.00 85.94 84 ALA A N 1
ATOM 655 C CA . ALA A 1 84 ? 11.557 -6.569 -9.927 1.00 85.94 84 ALA A CA 1
ATOM 656 C C . ALA A 1 84 ? 10.486 -6.990 -8.914 1.00 85.94 84 ALA A C 1
ATOM 658 O O . ALA A 1 84 ? 10.830 -7.307 -7.778 1.00 85.94 84 ALA A O 1
ATOM 659 N N . PHE A 1 85 ? 9.222 -7.063 -9.330 1.00 85.06 85 PHE A N 1
ATOM 660 C CA . PHE A 1 85 ? 8.135 -7.583 -8.502 1.00 85.06 85 PHE A CA 1
ATOM 661 C C . PHE A 1 85 ? 8.352 -9.054 -8.140 1.00 85.06 85 PHE A C 1
ATOM 663 O O . PHE A 1 85 ? 8.287 -9.400 -6.965 1.00 85.06 85 PHE A O 1
ATOM 670 N N . GLU A 1 86 ? 8.730 -9.901 -9.098 1.00 84.88 86 GLU A N 1
ATOM 671 C CA . GLU A 1 86 ? 9.066 -11.306 -8.825 1.00 84.88 86 GLU A CA 1
ATOM 672 C C . GLU A 1 86 ? 10.216 -11.439 -7.816 1.00 84.88 86 GLU A C 1
ATOM 674 O O . GLU A 1 86 ? 10.174 -12.286 -6.928 1.00 84.88 86 GLU A O 1
ATOM 679 N N . ARG A 1 87 ? 11.234 -10.572 -7.887 1.00 83.81 87 ARG A N 1
ATOM 680 C CA . ARG A 1 87 ? 12.327 -10.542 -6.900 1.00 83.81 87 ARG A CA 1
ATOM 681 C C . ARG A 1 87 ? 11.833 -10.191 -5.496 1.00 83.81 87 ARG A C 1
ATOM 683 O O . ARG A 1 87 ? 12.281 -10.824 -4.541 1.00 83.81 87 ARG A O 1
ATOM 690 N N . VAL A 1 88 ? 10.930 -9.216 -5.372 1.00 81.50 88 VAL A N 1
ATOM 691 C CA . VAL A 1 88 ? 10.295 -8.868 -4.087 1.00 81.50 88 VAL A CA 1
ATOM 692 C C . VAL A 1 88 ? 9.484 -10.049 -3.547 1.00 81.50 88 VAL A C 1
ATOM 694 O O . VAL A 1 88 ? 9.570 -10.363 -2.361 1.00 81.50 88 VAL A O 1
ATOM 697 N N . GLU A 1 89 ? 8.740 -10.746 -4.407 1.00 78.69 89 GLU A N 1
ATOM 698 C CA . GLU A 1 89 ? 7.966 -11.936 -4.031 1.00 78.69 89 GLU A CA 1
ATOM 699 C C . GLU A 1 89 ? 8.861 -13.108 -3.590 1.00 78.69 89 GLU A C 1
ATOM 701 O O . GLU A 1 89 ? 8.530 -13.813 -2.639 1.00 78.69 89 GLU A O 1
ATOM 706 N N . LEU A 1 90 ? 10.021 -13.294 -4.229 1.00 81.44 90 LEU A N 1
ATOM 707 C CA . LEU A 1 90 ? 11.002 -14.335 -3.893 1.00 81.44 90 LEU A CA 1
ATOM 708 C C . LEU A 1 90 ? 11.847 -14.017 -2.645 1.00 81.44 90 LEU A C 1
ATOM 710 O O . LEU A 1 90 ? 12.762 -14.773 -2.316 1.00 81.44 90 LEU A O 1
ATOM 714 N N . GLY A 1 91 ? 11.577 -12.907 -1.951 1.00 74.12 91 GLY A N 1
ATOM 715 C CA . GLY A 1 91 ? 12.302 -12.515 -0.740 1.00 74.12 91 GLY A CA 1
ATOM 716 C C . GLY A 1 91 ? 13.702 -11.954 -1.004 1.00 74.12 91 GLY A C 1
ATOM 717 O O . GLY A 1 91 ? 14.529 -11.899 -0.092 1.00 74.12 91 GLY A O 1
ATOM 718 N N . VAL A 1 92 ? 13.997 -11.524 -2.238 1.00 80.38 92 VAL A N 1
ATOM 719 C CA . VAL A 1 92 ? 15.236 -10.793 -2.523 1.00 80.38 92 VAL A CA 1
ATOM 720 C C . VAL A 1 92 ? 15.156 -9.438 -1.835 1.00 80.38 92 VAL A C 1
ATOM 722 O O . VAL A 1 92 ? 14.264 -8.637 -2.109 1.00 80.38 92 VAL A O 1
ATOM 725 N N . TYR A 1 93 ? 16.120 -9.166 -0.960 1.00 78.94 93 TYR A N 1
ATOM 726 C CA . TYR A 1 93 ? 16.151 -7.934 -0.184 1.00 78.94 93 TYR A CA 1
ATOM 727 C C . TYR A 1 93 ? 16.345 -6.702 -1.085 1.00 78.94 93 TYR A C 1
ATOM 729 O O . TYR A 1 93 ? 17.452 -6.417 -1.553 1.00 78.94 93 TYR A O 1
ATOM 737 N N . LEU A 1 94 ? 15.259 -5.958 -1.300 1.00 85.00 94 LEU A N 1
ATOM 738 C CA . LEU A 1 94 ? 15.264 -4.581 -1.786 1.00 85.00 94 LEU A CA 1
ATOM 739 C C . LEU A 1 94 ? 14.868 -3.658 -0.633 1.00 85.00 94 LEU A C 1
ATOM 741 O O . LEU A 1 94 ? 14.009 -3.990 0.179 1.00 85.00 94 LEU A O 1
ATOM 745 N N . ARG A 1 95 ? 15.483 -2.479 -0.565 1.00 88.75 95 ARG A N 1
ATOM 746 C CA . ARG A 1 95 ? 15.076 -1.437 0.386 1.00 88.75 95 ARG A CA 1
ATOM 747 C C . ARG A 1 95 ? 13.949 -0.577 -0.169 1.00 88.75 95 ARG A C 1
ATOM 749 O O . ARG A 1 95 ? 13.158 -0.051 0.603 1.00 88.75 95 ARG A O 1
ATOM 756 N N . SER A 1 96 ? 13.893 -0.412 -1.488 1.00 89.94 96 SER A N 1
ATOM 757 C CA . SER A 1 96 ? 12.763 0.189 -2.195 1.00 89.94 96 SER A CA 1
ATOM 758 C C . SER A 1 96 ? 12.805 -0.170 -3.676 1.00 89.94 96 SER A C 1
ATOM 760 O O . SER A 1 96 ? 13.847 -0.554 -4.198 1.00 89.94 96 SER A O 1
ATOM 762 N N . LEU A 1 97 ? 11.702 0.052 -4.376 1.00 90.69 97 LEU A N 1
ATOM 763 C CA . LEU A 1 97 ? 11.603 -0.023 -5.830 1.00 90.69 97 LEU A CA 1
ATOM 764 C C . LEU A 1 97 ? 10.999 1.286 -6.331 1.00 90.69 97 LEU A C 1
ATOM 766 O O . LEU A 1 97 ? 9.953 1.684 -5.836 1.00 90.69 97 LEU A O 1
ATOM 770 N N . THR A 1 98 ? 11.625 1.968 -7.285 1.00 92.00 98 THR A N 1
ATOM 771 C CA . THR A 1 98 ? 11.051 3.199 -7.852 1.00 92.00 98 THR A CA 1
ATOM 772 C C . THR A 1 98 ? 10.651 2.976 -9.301 1.00 92.00 98 THR A C 1
ATOM 774 O O . THR A 1 98 ? 11.436 2.457 -10.089 1.00 92.00 98 THR A O 1
ATOM 777 N N . ILE A 1 99 ? 9.446 3.399 -9.663 1.00 91.44 99 ILE A N 1
ATOM 778 C CA . ILE A 1 99 ? 8.940 3.400 -11.032 1.00 91.44 99 ILE A CA 1
ATOM 779 C C . ILE A 1 99 ? 8.680 4.854 -11.414 1.00 91.44 99 ILE A C 1
ATOM 781 O O . ILE A 1 99 ? 7.947 5.565 -10.724 1.00 91.44 99 ILE A O 1
ATOM 785 N N . ILE A 1 100 ? 9.316 5.303 -12.491 1.00 91.94 100 ILE A N 1
ATOM 786 C CA . ILE A 1 100 ? 9.185 6.667 -12.997 1.00 91.94 100 ILE A CA 1
ATOM 787 C C . ILE A 1 100 ? 8.552 6.691 -14.383 1.00 91.94 100 ILE A C 1
ATOM 789 O O . ILE A 1 100 ? 8.673 5.740 -15.151 1.00 91.94 100 ILE A O 1
ATOM 793 N N . GLY A 1 101 ? 7.889 7.785 -14.721 1.00 90.12 101 GLY A N 1
ATOM 794 C CA . GLY A 1 101 ? 7.286 7.985 -16.033 1.00 90.12 101 GLY A CA 1
ATOM 795 C C . GLY A 1 101 ? 6.741 9.396 -16.177 1.00 90.12 101 GLY A C 1
ATOM 796 O O . GLY A 1 101 ? 6.924 10.226 -15.291 1.00 90.12 101 GLY A O 1
ATOM 797 N N . GLU A 1 102 ? 6.077 9.665 -17.295 1.00 88.88 102 GLU A N 1
ATOM 798 C CA . GLU A 1 102 ? 5.565 11.005 -17.603 1.00 88.88 102 GLU A CA 1
ATOM 799 C C . GLU A 1 102 ? 4.380 11.407 -16.716 1.00 88.88 102 GLU A C 1
ATOM 801 O O . GLU A 1 102 ? 4.285 12.565 -16.326 1.00 88.88 102 GLU A O 1
ATOM 806 N N . ASP A 1 103 ? 3.512 10.453 -16.361 1.00 89.25 103 ASP A N 1
ATOM 807 C CA . ASP A 1 103 ? 2.321 10.686 -15.538 1.00 89.25 103 ASP A CA 1
ATOM 808 C C . ASP A 1 103 ? 2.198 9.601 -14.458 1.00 89.25 103 ASP A C 1
ATOM 810 O O . ASP A 1 103 ? 1.945 8.427 -14.747 1.00 89.25 103 ASP A O 1
ATOM 814 N N . ALA A 1 104 ? 2.354 9.990 -13.190 1.00 87.69 104 ALA A N 1
ATOM 815 C CA . ALA A 1 104 ? 2.275 9.066 -12.061 1.00 87.69 104 ALA A CA 1
ATOM 816 C C . ALA A 1 104 ? 0.903 8.379 -11.924 1.00 87.69 104 ALA A C 1
ATOM 818 O O . ALA A 1 104 ? 0.837 7.241 -11.444 1.00 87.69 104 ALA A O 1
ATOM 819 N N . LYS A 1 105 ? -0.192 9.030 -12.343 1.00 87.44 105 LYS A N 1
ATOM 820 C CA . LYS A 1 105 ? -1.545 8.452 -12.305 1.00 87.44 105 LYS A CA 1
ATOM 821 C C . LYS A 1 105 ? -1.674 7.314 -13.300 1.00 87.44 105 LYS A C 1
ATOM 823 O O . LYS A 1 105 ? -2.205 6.262 -12.945 1.00 87.44 105 LYS A O 1
ATOM 828 N N . GLU A 1 106 ? -1.175 7.503 -14.518 1.00 89.12 106 GLU A N 1
ATOM 829 C CA . GLU A 1 106 ? -1.222 6.465 -15.551 1.00 89.12 106 GLU A CA 1
ATOM 830 C C . GLU A 1 106 ? -0.305 5.289 -15.203 1.00 89.12 106 GLU A C 1
ATOM 832 O O . GLU A 1 106 ? -0.692 4.138 -15.411 1.00 89.12 106 GLU A O 1
ATOM 837 N N . ILE A 1 107 ? 0.845 5.544 -14.563 1.00 89.56 107 ILE A N 1
ATOM 838 C CA . ILE A 1 107 ? 1.690 4.477 -14.006 1.00 89.56 107 ILE A CA 1
ATOM 839 C C . ILE A 1 107 ? 0.907 3.667 -12.972 1.00 89.56 107 ILE A C 1
ATOM 841 O O . ILE A 1 107 ? 0.817 2.447 -13.091 1.00 89.56 107 ILE A O 1
ATOM 845 N N . ARG A 1 108 ? 0.302 4.330 -11.972 1.00 86.31 108 ARG A N 1
ATOM 846 C CA . ARG A 1 108 ? -0.517 3.663 -10.947 1.00 86.31 108 ARG A CA 1
ATOM 847 C C . ARG A 1 108 ? -1.614 2.829 -11.610 1.00 86.31 108 ARG A C 1
ATOM 849 O O . ARG A 1 108 ? -1.708 1.629 -11.370 1.00 86.31 108 ARG A O 1
ATOM 856 N N . LYS A 1 109 ? -2.410 3.442 -12.483 1.00 86.12 109 LYS A N 1
ATOM 857 C CA . LYS A 1 109 ? -3.514 2.778 -13.184 1.00 86.12 109 LYS A CA 1
ATOM 858 C C . LYS A 1 109 ? -3.044 1.567 -13.990 1.00 86.12 109 LYS A C 1
ATOM 860 O O . LYS A 1 109 ? -3.691 0.527 -13.945 1.00 86.12 109 LYS A O 1
ATOM 865 N N . GLY A 1 110 ? -1.926 1.679 -14.704 1.00 86.12 110 GLY A N 1
ATOM 866 C CA . GLY A 1 110 ? -1.383 0.588 -15.506 1.00 86.12 110 GLY A CA 1
ATOM 867 C C . GLY A 1 110 ? -0.790 -0.547 -14.671 1.00 86.12 110 GLY A C 1
ATOM 868 O O . GLY A 1 110 ? -0.990 -1.708 -15.017 1.00 86.12 110 GLY A O 1
ATOM 869 N N . LEU A 1 111 ? -0.125 -0.238 -13.553 1.00 84.94 111 LEU A N 1
ATOM 870 C CA . LEU A 1 111 ? 0.390 -1.248 -12.621 1.00 84.94 111 LEU A CA 1
ATOM 871 C C . LEU A 1 111 ? -0.734 -2.041 -11.954 1.00 84.94 111 LEU A C 1
ATOM 873 O O . LEU A 1 111 ? -0.613 -3.253 -11.800 1.00 84.94 111 LEU A O 1
ATOM 877 N N . PHE A 1 112 ? -1.825 -1.369 -11.584 1.00 81.75 112 PHE A N 1
ATOM 878 C CA . PHE A 1 112 ? -2.934 -1.981 -10.853 1.00 81.75 112 PHE A CA 1
ATOM 879 C C . PHE A 1 112 ? -4.064 -2.514 -11.737 1.00 81.75 112 PHE A C 1
ATOM 881 O O . PHE A 1 112 ? -5.002 -3.109 -11.219 1.00 81.75 112 PHE A O 1
ATOM 888 N N . ARG A 1 113 ? -3.981 -2.353 -13.064 1.00 83.38 113 ARG A N 1
ATOM 889 C CA . ARG A 1 113 ? -5.048 -2.734 -14.007 1.00 83.38 113 ARG A CA 1
ATOM 890 C C . ARG A 1 113 ? -5.504 -4.187 -13.865 1.00 83.38 113 ARG A C 1
ATOM 892 O O . ARG A 1 113 ? -6.687 -4.472 -14.013 1.00 83.38 113 ARG A O 1
ATOM 899 N N . ASP A 1 114 ? -4.562 -5.084 -13.597 1.00 77.38 114 ASP A N 1
ATOM 900 C CA . ASP A 1 114 ? -4.805 -6.528 -13.548 1.00 77.38 114 ASP A CA 1
ATOM 901 C C . ASP A 1 114 ? -5.033 -7.030 -12.099 1.00 77.38 114 ASP A C 1
ATOM 903 O O . ASP A 1 114 ? -5.075 -8.236 -11.847 1.00 77.38 114 ASP A O 1
ATOM 907 N N . TYR A 1 115 ? -5.181 -6.110 -11.136 1.00 78.62 115 TYR A N 1
ATOM 908 C CA . TYR A 1 115 ? -5.420 -6.399 -9.722 1.00 78.62 115 TYR A CA 1
ATOM 909 C C . TYR A 1 115 ? -6.857 -6.068 -9.323 1.00 78.62 115 TYR A C 1
ATOM 911 O O . TYR A 1 115 ? -7.425 -5.066 -9.755 1.00 78.62 115 TYR A O 1
ATOM 919 N N . THR A 1 116 ? -7.427 -6.876 -8.428 1.00 78.81 116 THR A N 1
ATOM 920 C CA . THR A 1 116 ? -8.683 -6.523 -7.768 1.00 78.81 116 THR A CA 1
ATOM 921 C C . THR A 1 116 ? -8.367 -5.652 -6.563 1.00 78.81 116 THR A C 1
ATOM 923 O O . THR A 1 116 ? -7.677 -6.081 -5.632 1.00 78.81 116 THR A O 1
ATOM 926 N N . ILE A 1 117 ? -8.881 -4.426 -6.584 1.00 80.00 117 ILE A N 1
ATOM 927 C CA . ILE A 1 117 ? -8.827 -3.519 -5.442 1.00 80.00 117 ILE A CA 1
ATOM 928 C C . ILE A 1 117 ? -9.867 -3.992 -4.423 1.00 80.00 117 ILE A C 1
ATOM 930 O O . ILE A 1 117 ? -11.036 -4.179 -4.754 1.00 80.00 117 ILE A O 1
ATOM 934 N N . ILE A 1 118 ? -9.416 -4.228 -3.199 1.00 82.56 118 ILE A N 1
ATOM 935 C CA . ILE A 1 118 ? -10.229 -4.497 -2.021 1.00 82.56 118 ILE A CA 1
ATOM 936 C C . ILE A 1 118 ? -10.124 -3.269 -1.129 1.00 82.56 118 ILE A C 1
ATOM 938 O O . ILE A 1 118 ? -9.074 -2.989 -0.553 1.00 82.56 118 ILE A O 1
ATOM 942 N N . GLU A 1 119 ? -11.222 -2.546 -1.002 1.00 84.38 119 GLU A N 1
ATOM 943 C CA . GLU A 1 119 ? -11.296 -1.433 -0.068 1.00 84.38 119 GLU A CA 1
ATOM 944 C C . GLU A 1 119 ? -11.291 -1.970 1.367 1.00 84.38 119 GLU A C 1
ATOM 946 O O . GLU A 1 119 ? -11.896 -3.001 1.675 1.00 84.38 119 GLU A O 1
ATOM 951 N N . ALA A 1 120 ? -10.566 -1.284 2.242 1.00 87.25 120 ALA A N 1
ATOM 952 C CA . ALA A 1 120 ? -10.506 -1.582 3.660 1.00 87.25 120 ALA A CA 1
ATOM 953 C C . ALA A 1 120 ? -10.752 -0.306 4.467 1.00 87.25 120 ALA A C 1
ATOM 955 O O . ALA A 1 120 ? -10.565 0.808 3.975 1.00 87.25 120 ALA A O 1
ATOM 956 N N . ALA A 1 121 ? -11.151 -0.462 5.722 1.00 89.69 121 ALA A N 1
ATOM 957 C CA . ALA A 1 121 ? -11.292 0.633 6.667 1.00 89.69 121 ALA A CA 1
ATOM 958 C C . ALA A 1 121 ? -10.816 0.191 8.052 1.00 89.69 121 ALA A C 1
ATOM 960 O O . ALA A 1 121 ? -10.821 -0.993 8.378 1.00 89.69 121 ALA A O 1
ATOM 961 N N . GLY A 1 122 ? -10.376 1.150 8.860 1.00 90.19 122 GLY A N 1
ATOM 962 C CA . GLY A 1 122 ? -9.863 0.900 10.201 1.00 90.19 122 GLY A CA 1
ATOM 963 C C . GLY A 1 122 ? -9.796 2.169 11.031 1.00 90.19 122 GLY A C 1
ATOM 964 O O . GLY A 1 122 ? -10.029 3.269 10.519 1.00 90.19 122 GLY A O 1
ATOM 965 N N . GLY A 1 123 ? -9.476 2.021 12.313 1.00 88.88 123 GLY A N 1
ATOM 966 C CA . GLY A 1 123 ? -9.496 3.119 13.275 1.00 88.88 123 GLY A CA 1
ATOM 967 C C . GLY A 1 123 ? -8.162 3.344 13.976 1.00 88.88 123 GLY A C 1
ATOM 968 O O . GLY A 1 123 ? -7.461 2.409 14.349 1.00 88.88 123 GLY A O 1
ATOM 969 N N . VAL A 1 124 ? -7.832 4.616 14.213 1.00 93.00 124 VAL A N 1
ATOM 970 C CA . VAL A 1 124 ? -6.793 5.004 15.175 1.00 93.00 124 VAL A CA 1
ATOM 971 C C . VAL A 1 124 ? -7.493 5.343 16.483 1.00 93.00 124 VAL A C 1
ATOM 973 O O . VAL A 1 124 ? -8.099 6.407 16.609 1.00 93.00 124 VAL A O 1
ATOM 976 N N . VAL A 1 125 ? -7.420 4.432 17.451 1.00 91.31 125 VAL A N 1
ATOM 977 C CA . VAL A 1 125 ? -7.992 4.642 18.785 1.00 91.31 125 VAL A CA 1
ATOM 978 C C . VAL A 1 125 ? -6.918 5.219 19.692 1.00 91.31 125 VAL A C 1
ATOM 980 O O . VAL A 1 125 ? -5.805 4.695 19.764 1.00 91.31 125 VAL A O 1
ATOM 983 N N . VAL A 1 126 ? -7.253 6.314 20.371 1.00 93.81 126 VAL A N 1
ATOM 984 C CA . VAL A 1 126 ? -6.327 7.060 21.223 1.00 93.81 126 VAL A CA 1
ATOM 985 C C . VAL A 1 126 ? -6.920 7.192 22.620 1.00 93.81 126 VAL A C 1
ATOM 987 O O . VAL A 1 126 ? -8.075 7.589 22.764 1.00 93.81 126 VAL A O 1
ATOM 990 N N . ASN A 1 127 ? -6.139 6.873 23.652 1.00 91.38 127 ASN A N 1
ATOM 991 C CA . ASN A 1 127 ? -6.568 7.061 25.040 1.00 91.38 127 ASN A CA 1
ATOM 992 C C . ASN A 1 127 ? -6.304 8.499 25.543 1.00 91.38 127 ASN A C 1
ATOM 994 O O . ASN A 1 127 ? -5.741 9.340 24.842 1.00 91.38 127 ASN A O 1
ATOM 998 N N . GLN A 1 128 ? -6.687 8.793 26.790 1.00 95.50 128 GLN A N 1
ATOM 999 C CA . GLN A 1 128 ? -6.491 10.121 27.398 1.00 95.50 128 GLN A CA 1
ATOM 1000 C C . GLN A 1 128 ? -5.008 10.528 27.507 1.00 95.50 128 GLN A C 1
ATOM 1002 O O . GLN A 1 128 ? -4.690 11.716 27.480 1.00 95.50 128 GLN A O 1
ATOM 1007 N N . GLU A 1 129 ? -4.100 9.552 27.566 1.00 96.38 129 GLU A N 1
ATOM 1008 C CA . GLU A 1 129 ? -2.646 9.749 27.605 1.00 96.38 129 GLU A CA 1
ATOM 1009 C C . GLU A 1 129 ? -2.015 9.898 26.209 1.00 96.38 129 GLU A C 1
ATOM 1011 O O . GLU A 1 129 ? -0.794 9.976 26.087 1.00 96.38 129 GLU A O 1
ATOM 1016 N N . LYS A 1 130 ? -2.828 9.968 25.146 1.00 94.12 130 LYS A N 1
ATOM 1017 C CA . LYS A 1 130 ? -2.390 10.038 23.740 1.00 94.12 130 LYS A CA 1
ATOM 1018 C C . LYS A 1 130 ? -1.636 8.797 23.241 1.00 94.12 130 LYS A C 1
ATOM 1020 O O . LYS A 1 130 ? -0.896 8.884 22.262 1.00 94.12 130 LYS A O 1
ATOM 1025 N N . GLN A 1 131 ? -1.830 7.644 23.874 1.00 93.19 131 GLN A N 1
ATOM 1026 C CA . GLN A 1 131 ? -1.305 6.363 23.394 1.00 93.19 131 GLN A CA 1
ATOM 1027 C C . GLN A 1 131 ? -2.236 5.781 22.325 1.00 93.19 131 GLN A C 1
ATOM 1029 O O . GLN A 1 131 ? -3.452 5.955 22.409 1.00 93.19 131 GLN A O 1
ATOM 1034 N N . ILE A 1 132 ? -1.662 5.091 21.335 1.00 93.88 132 ILE A N 1
ATOM 1035 C CA . ILE A 1 132 ? -2.389 4.491 20.208 1.00 93.88 132 ILE A CA 1
ATOM 1036 C C . ILE A 1 132 ? -2.609 3.001 20.473 1.00 93.88 132 ILE A C 1
ATOM 1038 O O . ILE A 1 132 ? -1.665 2.286 20.809 1.00 93.88 132 ILE A O 1
ATOM 1042 N N . LEU A 1 133 ? -3.841 2.533 20.277 1.00 91.00 133 LEU A N 1
ATOM 1043 C CA . LEU A 1 133 ? -4.156 1.108 20.268 1.00 91.00 133 LEU A CA 1
ATOM 1044 C C . LEU A 1 133 ? -3.653 0.458 18.976 1.00 91.00 133 LEU A C 1
ATOM 1046 O O . LEU A 1 133 ? -3.960 0.921 17.877 1.00 91.00 133 LEU A O 1
ATOM 1050 N N . MET A 1 134 ? -2.913 -0.636 19.121 1.00 92.44 134 MET A N 1
ATOM 1051 C CA . MET A 1 134 ? -2.427 -1.450 18.012 1.00 92.44 134 MET A CA 1
ATOM 1052 C C . MET A 1 134 ? -2.749 -2.919 18.269 1.00 92.44 134 MET A C 1
ATOM 1054 O O . MET A 1 134 ? -2.751 -3.371 19.414 1.00 92.44 134 MET A O 1
ATOM 1058 N N . ILE A 1 135 ? -2.968 -3.667 17.195 1.00 88.81 135 ILE A N 1
ATOM 1059 C CA . ILE A 1 135 ? -3.103 -5.122 17.217 1.00 88.81 135 ILE A CA 1
ATOM 1060 C C . ILE A 1 135 ? -1.785 -5.763 16.778 1.00 88.81 135 ILE A C 1
ATOM 1062 O O . ILE A 1 135 ? -1.046 -5.198 15.972 1.00 88.81 135 ILE A O 1
ATOM 1066 N N . TYR A 1 136 ? -1.473 -6.948 17.301 1.00 87.88 136 TYR A N 1
ATOM 1067 C CA . TYR A 1 136 ? -0.267 -7.686 16.922 1.00 87.88 136 TYR A CA 1
ATOM 1068 C C . TYR A 1 136 ? -0.637 -8.979 16.202 1.00 87.88 136 TYR A C 1
ATOM 1070 O O . TYR A 1 136 ? -1.220 -9.888 16.792 1.00 87.88 136 TYR A O 1
ATOM 1078 N N . ARG A 1 137 ? -0.290 -9.069 14.916 1.00 82.00 137 ARG A N 1
ATOM 1079 C CA . ARG A 1 137 ? -0.571 -10.233 14.063 1.00 82.00 137 ARG A CA 1
ATOM 1080 C C . ARG A 1 137 ? 0.502 -10.382 12.991 1.00 82.00 137 ARG A C 1
ATOM 1082 O O . ARG A 1 137 ? 1.148 -9.415 12.612 1.00 82.00 137 ARG A O 1
ATOM 1089 N N . HIS A 1 138 ? 0.718 -11.606 12.509 1.00 80.69 138 HIS A N 1
ATOM 1090 C CA . HIS A 1 138 ? 1.773 -11.911 11.526 1.00 80.69 138 HIS A CA 1
ATOM 1091 C C . HIS A 1 138 ? 3.161 -11.375 11.924 1.00 80.69 138 HIS A C 1
ATOM 1093 O O . HIS A 1 138 ? 3.930 -10.919 11.083 1.00 80.69 138 HIS A O 1
ATOM 1099 N N . SER A 1 139 ? 3.466 -11.427 13.223 1.00 81.94 139 SER A N 1
ATOM 1100 C CA . SER A 1 139 ? 4.713 -10.926 13.810 1.00 81.94 139 SER A CA 1
ATOM 1101 C C . SER A 1 139 ? 4.948 -9.413 13.666 1.00 81.94 139 SER A C 1
ATOM 1103 O O . SER A 1 139 ? 6.068 -8.952 13.887 1.00 81.94 139 SER A O 1
ATOM 1105 N N . MET A 1 140 ? 3.913 -8.630 13.342 1.00 82.81 140 MET A N 1
ATOM 1106 C CA . MET A 1 140 ? 3.988 -7.176 13.182 1.00 82.81 140 MET A CA 1
ATOM 1107 C C . MET A 1 140 ? 2.853 -6.466 13.929 1.00 82.81 140 MET A C 1
ATOM 1109 O O . MET A 1 140 ? 1.785 -7.032 14.169 1.00 82.81 140 MET A O 1
ATOM 1113 N N . TRP A 1 141 ? 3.106 -5.216 14.316 1.00 87.06 141 TRP A N 1
ATOM 1114 C CA . TRP A 1 141 ? 2.090 -4.327 14.875 1.00 87.06 141 TRP A CA 1
ATOM 1115 C C . TRP A 1 141 ? 1.314 -3.651 13.744 1.00 87.06 141 TRP A C 1
ATOM 1117 O O . TRP A 1 141 ? 1.918 -3.138 12.805 1.00 87.06 141 TRP A O 1
ATOM 1127 N N . ASP A 1 142 ? -0.009 -3.636 13.849 1.00 88.00 142 ASP A N 1
ATOM 1128 C CA . ASP A 1 142 ? -0.931 -3.086 12.855 1.00 88.00 142 ASP A CA 1
ATOM 1129 C C . ASP A 1 142 ? -2.038 -2.282 13.560 1.00 88.00 142 ASP A C 1
ATOM 1131 O O . ASP A 1 142 ? -2.220 -2.376 14.777 1.00 88.00 142 ASP A O 1
ATOM 1135 N N . LEU A 1 143 ? -2.769 -1.468 12.804 1.00 91.06 143 LEU A N 1
ATOM 1136 C CA . LEU A 1 143 ? -3.988 -0.826 13.299 1.00 91.06 143 LEU A CA 1
ATOM 1137 C C . LEU A 1 143 ? -5.173 -1.785 13.163 1.00 91.06 143 LEU A C 1
ATOM 1139 O O . LEU A 1 143 ? -5.158 -2.603 12.238 1.00 91.06 143 LEU A O 1
ATOM 1143 N N . PRO A 1 144 ? -6.198 -1.670 14.027 1.00 89.38 144 PRO A N 1
ATOM 1144 C CA . PRO A 1 144 ? -7.425 -2.418 13.837 1.00 89.38 144 PRO A CA 1
ATOM 1145 C C . PRO A 1 144 ? -8.107 -1.988 12.533 1.00 89.38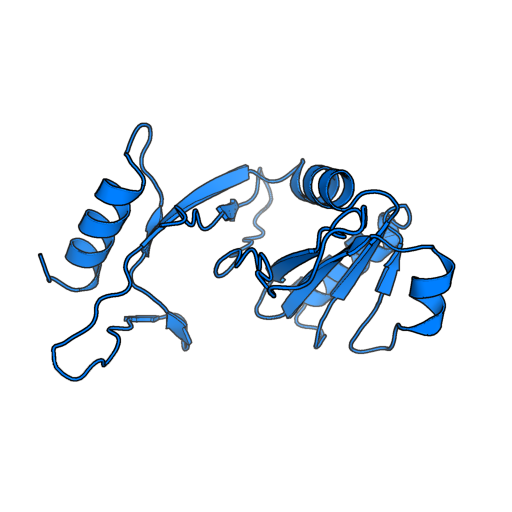 144 PRO A C 1
ATOM 1147 O O . PRO A 1 144 ? -8.373 -0.795 12.326 1.00 89.38 144 PRO A O 1
ATOM 1150 N N . LYS A 1 145 ? -8.308 -2.939 11.621 1.00 92.19 145 LYS A N 1
ATOM 1151 C CA . LYS A 1 145 ? -8.856 -2.704 10.280 1.00 92.19 145 LYS A CA 1
ATOM 1152 C C . LYS A 1 145 ? -9.299 -3.998 9.610 1.00 92.19 145 LYS A C 1
ATOM 1154 O O . LYS A 1 145 ? -8.631 -5.026 9.713 1.00 92.19 145 LYS A O 1
ATOM 1159 N N . GLY A 1 146 ? -10.259 -3.868 8.707 1.00 88.38 146 GLY A N 1
ATOM 1160 C CA . GLY A 1 146 ? -10.658 -4.958 7.829 1.00 88.38 146 GLY A CA 1
ATOM 1161 C C . GLY A 1 146 ? -11.304 -4.478 6.546 1.00 88.38 146 GLY A C 1
ATOM 1162 O O . GLY A 1 146 ? -11.145 -3.325 6.138 1.00 88.38 146 GLY A O 1
ATOM 1163 N N . LYS A 1 147 ? -11.913 -5.420 5.830 1.00 91.56 147 LYS A N 1
ATOM 1164 C CA . LYS A 1 147 ? -12.432 -5.183 4.480 1.00 91.56 147 LYS A CA 1
ATOM 1165 C C . LYS A 1 147 ? -13.731 -4.394 4.562 1.00 91.56 147 LYS A C 1
ATOM 1167 O O . LYS A 1 147 ? -14.517 -4.579 5.484 1.00 91.56 147 LYS A O 1
ATOM 1172 N N . LEU A 1 148 ? -13.952 -3.548 3.565 1.00 88.50 148 LEU A N 1
ATOM 1173 C CA . LEU A 1 148 ? -15.227 -2.880 3.387 1.00 88.50 148 LEU A CA 1
ATOM 1174 C C . LEU A 1 148 ? -16.249 -3.882 2.844 1.00 88.50 148 LEU A C 1
ATOM 1176 O O . LEU A 1 148 ? -15.991 -4.537 1.827 1.00 88.50 148 LEU A O 1
ATOM 1180 N N . ASP A 1 149 ? -17.405 -3.982 3.492 1.00 89.31 149 ASP A N 1
ATOM 1181 C CA . ASP A 1 149 ? -18.513 -4.764 2.955 1.00 89.31 149 ASP A CA 1
ATOM 1182 C C . ASP A 1 149 ? -19.224 -4.022 1.813 1.00 89.31 149 ASP A C 1
ATOM 1184 O O . ASP A 1 149 ? -19.167 -2.797 1.675 1.00 89.31 149 ASP A O 1
ATOM 1188 N N . ALA A 1 150 ? -19.917 -4.772 0.951 1.00 87.75 150 ALA A N 1
ATOM 1189 C CA . ALA A 1 150 ? -20.585 -4.204 -0.216 1.00 87.75 150 ALA A CA 1
ATOM 1190 C C . ALA A 1 150 ? -21.649 -3.166 0.190 1.00 87.75 150 ALA A C 1
ATOM 1192 O O . ALA A 1 150 ? -22.669 -3.500 0.791 1.00 87.75 150 ALA A O 1
ATOM 1193 N N . GLY A 1 151 ? -21.424 -1.904 -0.190 1.00 89.50 151 GLY A N 1
ATOM 1194 C CA . GLY A 1 151 ? -22.310 -0.782 0.141 1.00 89.50 151 GLY A CA 1
ATOM 1195 C C . GLY A 1 151 ? -22.116 -0.210 1.550 1.00 89.50 151 GLY A C 1
ATOM 1196 O O . GLY A 1 151 ? -22.840 0.714 1.928 1.00 89.50 151 GLY A O 1
ATOM 1197 N N . GLU A 1 152 ? -21.153 -0.722 2.318 1.00 91.56 152 GLU A N 1
ATOM 1198 C CA . GLU A 1 152 ? -20.816 -0.206 3.640 1.00 91.56 152 GLU A CA 1
ATOM 1199 C C . GLU A 1 152 ? -20.091 1.141 3.535 1.00 91.56 152 GLU A C 1
ATOM 1201 O O . GLU A 1 152 ? -19.259 1.370 2.657 1.00 91.56 152 GLU A O 1
ATOM 1206 N N . GLN A 1 153 ? -20.409 2.063 4.443 1.00 92.75 153 GLN A N 1
ATOM 1207 C CA . GLN A 1 153 ? -19.700 3.336 4.515 1.00 92.75 153 GLN A CA 1
ATOM 1208 C C . GLN A 1 153 ? -18.347 3.137 5.213 1.00 92.75 153 GLN A C 1
ATOM 1210 O O . GLN A 1 153 ? -18.324 2.565 6.304 1.00 92.75 153 GLN A O 1
ATOM 1215 N N . PRO A 1 154 ? -17.235 3.688 4.695 1.00 90.06 154 PRO A N 1
ATOM 1216 C CA . PRO A 1 154 ? -15.900 3.496 5.273 1.00 90.06 154 PRO A CA 1
ATOM 1217 C C . PRO A 1 154 ? -15.793 3.869 6.753 1.00 90.06 154 PRO A C 1
ATOM 1219 O O . PRO A 1 154 ? -15.105 3.204 7.521 1.00 90.06 154 PRO A O 1
ATOM 1222 N N . LYS A 1 155 ? -16.531 4.894 7.195 1.00 92.19 155 LYS A N 1
ATOM 1223 C CA . LYS A 1 155 ? -16.603 5.255 8.616 1.00 92.19 155 LYS A CA 1
ATOM 1224 C C . LYS A 1 155 ? -17.306 4.190 9.466 1.00 92.19 155 LYS A C 1
ATOM 1226 O O . LYS A 1 155 ? -16.883 3.958 10.591 1.00 92.19 155 LYS A O 1
ATOM 1231 N N . ALA A 1 156 ? -18.376 3.585 8.953 1.00 93.25 156 ALA A N 1
ATOM 1232 C CA . ALA A 1 156 ? -19.096 2.527 9.659 1.00 93.25 156 ALA A CA 1
ATOM 1233 C C . ALA A 1 156 ? -18.225 1.270 9.772 1.00 93.25 156 ALA A C 1
ATOM 1235 O O . ALA A 1 156 ? -18.064 0.745 10.868 1.00 93.25 156 ALA A O 1
ATOM 1236 N N . ALA A 1 157 ? -17.566 0.895 8.674 1.00 92.56 157 ALA A N 1
ATOM 1237 C CA . ALA A 1 157 ? -16.611 -0.205 8.643 1.00 92.56 157 ALA A CA 1
ATOM 1238 C C . ALA A 1 157 ? -15.451 0.001 9.623 1.00 92.56 157 ALA A C 1
ATOM 1240 O O . ALA A 1 157 ? -15.121 -0.897 10.382 1.00 92.56 157 ALA A O 1
ATOM 1241 N N . ALA A 1 158 ? -14.872 1.206 9.682 1.00 92.56 158 ALA A N 1
ATOM 1242 C CA . ALA A 1 158 ? -13.810 1.511 10.639 1.00 92.56 158 ALA A CA 1
ATOM 1243 C C . ALA A 1 158 ? -14.239 1.296 12.100 1.00 92.56 158 ALA A C 1
ATOM 1245 O O . ALA A 1 158 ? -13.447 0.794 12.891 1.00 92.56 158 ALA A O 1
ATOM 1246 N N . VAL A 1 159 ? -15.470 1.676 12.463 1.00 93.19 159 VAL A N 1
ATOM 1247 C CA . VAL A 1 159 ? -16.006 1.459 13.818 1.00 93.19 159 VAL A CA 1
ATOM 1248 C C . VAL A 1 159 ? -16.234 -0.030 14.073 1.00 93.19 159 VAL A C 1
ATOM 1250 O O . VAL A 1 159 ? -15.763 -0.538 15.085 1.00 93.19 159 VAL A O 1
ATOM 1253 N N . ARG A 1 160 ? -16.884 -0.729 13.134 1.00 95.00 160 ARG A N 1
ATOM 1254 C CA . ARG A 1 160 ? -17.145 -2.171 13.214 1.00 95.00 160 ARG A CA 1
ATOM 1255 C C . ARG A 1 160 ? -15.854 -2.974 13.392 1.00 95.00 160 ARG A C 1
ATOM 1257 O O . ARG A 1 160 ? -15.764 -3.780 14.303 1.00 95.00 160 ARG A O 1
ATOM 1264 N N . GLU A 1 161 ? -14.839 -2.716 12.572 1.00 93.81 161 GLU A N 1
ATOM 1265 C CA . GLU A 1 161 ? -13.552 -3.427 12.620 1.00 93.81 161 GLU A CA 1
ATOM 1266 C C . GLU A 1 161 ? -12.780 -3.151 13.919 1.00 93.81 161 GLU A C 1
ATOM 1268 O O . GLU A 1 161 ? -12.169 -4.053 14.489 1.00 93.81 161 GLU A O 1
ATOM 1273 N N . VAL A 1 162 ? -12.840 -1.917 14.440 1.00 93.12 162 VAL A N 1
ATOM 1274 C CA . VAL A 1 162 ? -12.290 -1.605 15.770 1.00 93.12 162 VAL A CA 1
ATOM 1275 C C . VAL A 1 162 ? -13.002 -2.414 16.850 1.00 93.12 162 VAL A C 1
ATOM 1277 O O . VAL A 1 162 ? -12.331 -3.007 17.696 1.00 93.12 162 VAL A O 1
ATOM 1280 N N . GLU A 1 163 ? -14.331 -2.465 16.826 1.00 94.81 163 GLU A N 1
ATOM 1281 C CA . GLU A 1 163 ? -15.118 -3.214 17.804 1.00 94.81 163 GLU A CA 1
ATOM 1282 C C . GLU A 1 163 ? -14.849 -4.725 17.709 1.00 94.81 163 GLU A C 1
ATOM 1284 O O . GLU A 1 163 ? -14.599 -5.364 18.729 1.00 94.81 163 GLU A O 1
ATOM 1289 N N . GLU A 1 164 ? -14.807 -5.292 16.502 1.00 93.81 164 GLU A N 1
ATOM 1290 C CA . GLU A 1 164 ? -14.569 -6.721 16.265 1.00 93.81 164 GLU A CA 1
ATOM 1291 C C . GLU A 1 164 ? -13.160 -7.174 16.684 1.00 93.81 164 GLU A C 1
ATOM 1293 O O . GLU A 1 164 ? -13.013 -8.216 17.329 1.00 93.81 164 GLU A O 1
ATOM 1298 N N . GLU A 1 165 ? -12.115 -6.407 16.351 1.00 91.69 165 GLU A N 1
ATOM 1299 C CA . GLU A 1 165 ? -10.727 -6.804 16.630 1.00 91.69 165 GLU A CA 1
ATOM 1300 C C . GLU A 1 165 ? -10.267 -6.458 18.054 1.00 91.69 165 GLU A C 1
ATOM 1302 O O . GLU A 1 165 ? -9.301 -7.049 18.549 1.00 91.69 165 GLU A O 1
ATOM 1307 N N . THR A 1 166 ? -10.924 -5.502 18.723 1.00 91.69 166 THR A N 1
ATOM 1308 C CA . THR A 1 166 ? -10.469 -4.979 20.027 1.00 91.69 166 THR A CA 1
ATOM 1309 C C . THR A 1 166 ? -11.493 -5.097 21.155 1.00 91.69 166 THR A C 1
ATOM 1311 O O . THR A 1 166 ? -11.116 -5.010 22.324 1.00 91.69 166 THR A O 1
ATOM 1314 N N . GLY A 1 167 ? -12.772 -5.315 20.836 1.00 90.50 167 GLY A N 1
ATOM 1315 C CA . GLY A 1 167 ? -13.874 -5.352 21.802 1.00 90.50 167 GLY A CA 1
ATOM 1316 C C . GLY A 1 167 ? -14.270 -3.983 22.365 1.00 90.50 167 GLY A C 1
ATOM 1317 O O . GLY A 1 167 ? -14.945 -3.927 23.393 1.00 90.50 167 GLY A O 1
ATOM 1318 N N . ILE A 1 168 ? -13.819 -2.886 21.748 1.00 83.00 168 ILE A N 1
ATOM 1319 C CA . ILE A 1 168 ? -14.077 -1.508 22.188 1.00 83.00 168 ILE A CA 1
ATOM 1320 C C . ILE A 1 168 ? -15.100 -0.868 21.242 1.00 83.00 168 ILE A C 1
ATOM 1322 O O . ILE A 1 168 ? -14.826 -0.754 20.049 1.00 83.00 168 ILE A O 1
ATOM 1326 N N . GLY A 1 169 ? -16.239 -0.426 21.785 1.00 72.00 169 GLY A N 1
ATOM 1327 C CA . GLY A 1 169 ? -17.313 0.282 21.070 1.00 72.00 169 GLY A CA 1
ATOM 1328 C C . GLY A 1 169 ? -17.625 1.651 21.661 1.00 72.00 169 GLY A C 1
ATOM 1329 O O . GLY A 1 169 ? -17.381 1.840 22.877 1.00 72.00 169 GLY A O 1
#

Radius of gyration: 18.2 Å; chains: 1; bounding box: 44×49×48 Å